Protein AF-A0A420EJT7-F1 (afdb_monomer_lite)

Structure (mmCIF, N/CA/C/O backbone):
data_AF-A0A420EJT7-F1
#
_entry.id   AF-A0A420EJT7-F1
#
loop_
_atom_site.group_PDB
_atom_site.id
_atom_site.type_symbol
_atom_site.label_atom_id
_atom_site.label_alt_id
_atom_site.label_comp_id
_atom_site.label_asym_id
_atom_site.label_entity_id
_atom_site.label_seq_id
_atom_site.pdbx_PDB_ins_code
_atom_site.Cartn_x
_atom_site.Cartn_y
_atom_site.Cartn_z
_atom_site.occupancy
_atom_site.B_iso_or_equiv
_atom_site.auth_seq_id
_atom_site.auth_comp_id
_atom_site.auth_asym_id
_atom_site.auth_atom_id
_atom_site.pdbx_PDB_model_num
ATOM 1 N N . MET A 1 1 ? 49.524 -24.089 -46.308 1.00 42.06 1 MET A N 1
ATOM 2 C CA . MET A 1 1 ? 48.932 -23.777 -44.990 1.00 42.06 1 MET A CA 1
ATOM 3 C C . MET A 1 1 ? 47.846 -22.736 -45.210 1.00 42.06 1 MET A C 1
ATOM 5 O O . MET A 1 1 ? 48.162 -21.645 -45.661 1.00 42.06 1 MET A O 1
ATOM 9 N N . LYS A 1 2 ? 46.571 -23.108 -45.050 1.00 47.28 2 LYS A N 1
ATOM 10 C CA . LYS A 1 2 ? 45.431 -22.194 -45.213 1.00 47.28 2 LYS A CA 1
ATOM 11 C C . LYS A 1 2 ? 45.195 -21.508 -43.870 1.00 47.28 2 LYS A C 1
ATOM 13 O O . LYS A 1 2 ? 44.836 -22.185 -42.913 1.00 47.28 2 LYS A O 1
ATOM 18 N N . TYR A 1 3 ? 45.423 -20.202 -43.793 1.00 58.72 3 TYR A N 1
ATOM 19 C CA . TYR A 1 3 ? 45.004 -19.418 -42.637 1.00 58.72 3 TYR A CA 1
ATOM 20 C C . TYR A 1 3 ? 43.483 -19.272 -42.713 1.00 58.72 3 TYR A C 1
ATOM 22 O O . TYR A 1 3 ? 42.963 -18.631 -43.625 1.00 58.72 3 TYR A O 1
ATOM 30 N N . ALA A 1 4 ? 42.768 -19.939 -41.807 1.00 59.72 4 ALA A N 1
ATOM 31 C CA . ALA A 1 4 ? 41.351 -19.687 -41.608 1.00 59.72 4 ALA A CA 1
ATOM 32 C C . ALA A 1 4 ? 41.216 -18.265 -41.052 1.00 59.72 4 ALA A C 1
ATOM 34 O O . ALA A 1 4 ? 41.732 -17.967 -39.975 1.00 59.72 4 ALA A O 1
ATOM 35 N N . ALA A 1 5 ? 40.583 -17.376 -41.816 1.00 58.38 5 ALA A N 1
ATOM 36 C CA . ALA A 1 5 ? 40.265 -16.041 -41.345 1.00 58.38 5 ALA A CA 1
ATOM 37 C C . ALA A 1 5 ? 39.261 -16.170 -40.194 1.00 58.38 5 ALA A C 1
ATOM 39 O O . ALA A 1 5 ? 38.128 -16.606 -40.396 1.00 58.38 5 ALA A O 1
ATOM 40 N N . CYS A 1 6 ? 39.681 -15.817 -38.981 1.00 61.06 6 CYS A N 1
ATOM 41 C CA . CYS A 1 6 ? 38.736 -15.501 -37.922 1.00 61.06 6 CYS A CA 1
ATOM 42 C C . CYS A 1 6 ? 37.988 -14.246 -38.388 1.00 61.06 6 CYS A C 1
ATOM 44 O O . CYS A 1 6 ? 38.594 -13.179 -38.495 1.00 61.06 6 CYS A O 1
ATOM 46 N N . SER A 1 7 ? 36.717 -14.392 -38.764 1.00 66.00 7 SER A N 1
ATOM 47 C CA . SER A 1 7 ? 35.862 -13.261 -39.130 1.00 66.00 7 SER A CA 1
ATOM 48 C C . SER A 1 7 ? 35.645 -12.423 -37.870 1.00 66.00 7 SER A C 1
ATOM 50 O O . SER A 1 7 ? 34.808 -12.747 -37.032 1.00 66.00 7 SER A O 1
ATOM 52 N N . GLY A 1 8 ? 36.487 -11.408 -37.681 1.00 68.31 8 GLY A N 1
ATOM 53 C CA . GLY A 1 8 ? 36.389 -10.469 -36.570 1.00 68.31 8 GLY A CA 1
ATOM 54 C C . GLY A 1 8 ? 35.262 -9.466 -36.805 1.00 68.31 8 GLY A C 1
ATOM 55 O O . GLY A 1 8 ? 35.082 -8.993 -37.925 1.00 68.31 8 GLY A O 1
ATOM 56 N N . LEU A 1 9 ? 34.524 -9.143 -35.740 1.00 73.75 9 LEU A N 1
ATOM 57 C CA . LEU A 1 9 ? 33.520 -8.075 -35.711 1.00 73.75 9 LEU A CA 1
ATOM 58 C C . LEU A 1 9 ? 34.118 -6.756 -36.211 1.00 73.75 9 LEU A C 1
ATOM 60 O O . LEU A 1 9 ? 35.172 -6.322 -35.737 1.00 73.75 9 LEU A O 1
ATOM 64 N N . HIS A 1 10 ? 33.437 -6.101 -37.149 1.00 85.19 10 HIS A N 1
ATOM 65 C CA . HIS A 1 10 ? 33.867 -4.799 -37.650 1.00 85.19 10 HIS A CA 1
ATOM 66 C C . HIS A 1 10 ? 33.458 -3.696 -36.659 1.00 85.19 10 HIS A C 1
ATOM 68 O O . HIS A 1 10 ? 32.372 -3.732 -36.084 1.00 85.19 10 HIS A O 1
ATOM 74 N N . LEU A 1 11 ? 34.294 -2.670 -36.467 1.00 85.12 11 LEU A N 1
ATOM 75 C CA . LEU A 1 11 ? 34.011 -1.595 -35.499 1.00 85.12 11 LEU A CA 1
ATOM 76 C C . LEU A 1 11 ? 32.686 -0.875 -35.814 1.00 85.12 11 LEU A C 1
ATOM 78 O O . LEU A 1 11 ? 31.899 -0.585 -34.918 1.00 85.12 11 LEU A O 1
ATOM 82 N N . ILE A 1 12 ? 32.402 -0.666 -37.102 1.00 89.94 12 ILE A N 1
ATOM 83 C CA . ILE A 1 12 ? 31.139 -0.073 -37.564 1.00 89.94 12 ILE A CA 1
ATOM 84 C C . ILE A 1 12 ? 29.919 -0.961 -37.279 1.00 89.94 12 ILE A C 1
ATOM 86 O O . ILE A 1 12 ? 28.839 -0.447 -37.008 1.00 89.94 12 ILE A O 1
ATOM 90 N N . GLU A 1 13 ? 30.088 -2.283 -37.290 1.00 89.56 13 GLU A N 1
ATOM 91 C CA . GLU A 1 13 ? 29.013 -3.236 -37.012 1.00 89.56 13 GLU A CA 1
ATOM 92 C C . GLU A 1 13 ? 28.576 -3.132 -35.548 1.00 89.56 13 GLU A C 1
ATOM 94 O O . GLU A 1 13 ? 27.387 -3.022 -35.259 1.00 89.56 13 GLU A O 1
ATOM 99 N N . MET A 1 14 ? 29.538 -3.016 -34.629 1.00 89.31 14 MET A N 1
ATOM 100 C CA . MET A 1 14 ? 29.247 -2.772 -33.215 1.00 89.31 14 MET A CA 1
ATOM 101 C C . MET A 1 14 ? 28.566 -1.420 -32.979 1.00 89.31 14 MET A C 1
ATOM 103 O O . MET A 1 14 ? 27.638 -1.345 -32.179 1.00 89.31 14 MET A O 1
ATOM 107 N N . VAL A 1 15 ? 28.967 -0.358 -33.686 1.00 94.00 15 VAL A N 1
ATOM 108 C CA . VAL A 1 15 ? 28.323 0.964 -33.553 1.00 94.00 15 VAL A CA 1
ATOM 109 C C . VAL A 1 15 ? 26.860 0.915 -33.999 1.00 94.00 15 VAL A C 1
ATOM 111 O O . VAL A 1 15 ? 25.993 1.457 -33.312 1.00 94.00 15 VAL A O 1
ATOM 114 N N . ILE A 1 16 ? 26.561 0.223 -35.102 1.00 93.19 16 ILE A N 1
ATOM 115 C CA . ILE A 1 16 ? 25.184 0.063 -35.584 1.00 93.19 16 ILE A CA 1
ATOM 116 C C . ILE A 1 16 ? 24.364 -0.768 -34.589 1.00 93.19 16 ILE A C 1
ATOM 118 O O . ILE A 1 16 ? 23.277 -0.344 -34.197 1.00 93.19 16 ILE A O 1
ATOM 122 N N . VAL A 1 17 ? 24.884 -1.900 -34.109 1.00 95.06 17 VAL A N 1
ATOM 123 C CA . VAL A 1 17 ? 24.183 -2.750 -33.131 1.00 95.06 17 VAL A CA 1
ATOM 124 C C . VAL A 1 17 ? 23.894 -1.990 -31.834 1.00 95.06 17 VAL A C 1
ATOM 126 O O . VAL A 1 17 ? 22.762 -2.008 -31.352 1.00 95.06 17 VAL A O 1
ATOM 129 N N . LEU A 1 18 ? 24.873 -1.259 -31.296 1.00 93.00 18 LEU A N 1
ATOM 130 C CA . LEU A 1 18 ? 24.683 -0.443 -30.095 1.00 93.00 18 LEU A CA 1
ATOM 131 C C . LEU A 1 18 ? 23.652 0.669 -30.310 1.00 93.00 18 LEU A C 1
ATOM 133 O O . LEU A 1 18 ? 22.846 0.924 -29.416 1.00 93.00 18 LEU A O 1
ATOM 137 N N . SER A 1 19 ? 23.630 1.294 -31.492 1.00 95.31 19 SER A N 1
ATOM 138 C CA . SER A 1 19 ? 22.629 2.319 -31.812 1.00 95.31 19 SER A CA 1
ATOM 139 C C . SER A 1 19 ? 21.203 1.756 -31.803 1.00 95.31 19 SER A C 1
ATOM 141 O O . SER A 1 19 ? 20.300 2.380 -31.247 1.00 95.31 19 SER A O 1
ATOM 143 N N . LEU A 1 20 ? 21.003 0.540 -32.321 1.00 95.75 20 LEU A N 1
ATOM 144 C CA . LEU A 1 20 ? 19.702 -0.131 -32.302 1.00 95.75 20 LEU A CA 1
ATOM 145 C C . LEU A 1 20 ? 19.290 -0.525 -30.879 1.00 95.75 20 LEU A C 1
ATOM 147 O O . LEU A 1 20 ? 18.145 -0.299 -30.488 1.00 95.75 20 LEU A O 1
ATOM 151 N N . ILE A 1 21 ? 20.219 -1.053 -30.077 1.00 95.56 21 ILE A N 1
ATOM 152 C CA . ILE A 1 21 ? 19.954 -1.406 -28.674 1.00 95.56 21 ILE A CA 1
ATOM 153 C C . ILE A 1 21 ? 19.576 -0.162 -27.863 1.00 95.56 21 ILE A C 1
ATOM 155 O O . ILE A 1 21 ? 18.653 -0.228 -27.056 1.00 95.56 21 ILE A O 1
ATOM 159 N N . ALA A 1 22 ? 20.235 0.978 -28.089 1.00 94.88 22 ALA A N 1
ATOM 160 C CA . ALA A 1 22 ? 19.910 2.227 -27.401 1.00 94.88 22 ALA A CA 1
ATOM 161 C C . ALA A 1 22 ? 18.474 2.694 -27.697 1.00 94.88 22 ALA A C 1
ATOM 163 O O . ALA A 1 22 ? 17.754 3.087 -26.779 1.00 94.88 22 ALA A O 1
ATOM 164 N N . ILE A 1 23 ? 18.039 2.595 -28.958 1.00 95.19 23 ILE A N 1
ATOM 165 C CA . ILE A 1 23 ? 16.672 2.943 -29.370 1.00 95.19 23 ILE A CA 1
ATOM 166 C C . ILE A 1 23 ? 15.650 1.985 -28.746 1.00 95.19 23 ILE A C 1
ATOM 168 O O . ILE A 1 23 ? 14.619 2.429 -28.255 1.00 95.19 23 ILE A O 1
ATOM 172 N N . LEU A 1 24 ? 15.924 0.678 -28.727 1.00 94.75 24 LEU A N 1
ATOM 173 C CA . LEU A 1 24 ? 15.006 -0.296 -28.127 1.00 94.75 24 LEU A CA 1
ATOM 174 C C . LEU A 1 24 ? 14.926 -0.148 -26.602 1.00 94.75 24 LEU A C 1
ATOM 176 O O . LEU A 1 24 ? 13.840 -0.213 -26.028 1.00 94.75 24 LEU A O 1
ATOM 180 N N . SER A 1 25 ? 16.063 0.082 -25.947 1.00 92.00 25 SER A N 1
ATOM 181 C CA . SER A 1 25 ? 16.152 0.213 -24.490 1.00 92.00 25 SER A CA 1
ATOM 182 C C . SER A 1 25 ? 15.384 1.430 -23.969 1.00 92.00 25 SER A C 1
ATOM 184 O O . SER A 1 25 ? 14.729 1.337 -22.931 1.00 92.00 25 SER A O 1
ATOM 186 N N . SER A 1 26 ? 15.384 2.546 -24.711 1.00 91.38 26 SER A N 1
ATOM 187 C CA . SER A 1 26 ? 14.669 3.765 -24.305 1.00 91.38 26 SER A CA 1
ATOM 188 C C . SER A 1 26 ? 13.151 3.577 -24.201 1.00 91.38 26 SER A C 1
ATOM 190 O O . SER A 1 26 ? 12.510 4.271 -23.418 1.00 91.38 26 SER A O 1
ATOM 192 N N . ILE A 1 27 ? 12.585 2.616 -24.938 1.00 90.06 27 ILE A N 1
ATOM 193 C CA . ILE A 1 27 ? 11.157 2.274 -24.902 1.00 90.06 27 ILE A CA 1
ATOM 194 C C . ILE A 1 27 ? 10.908 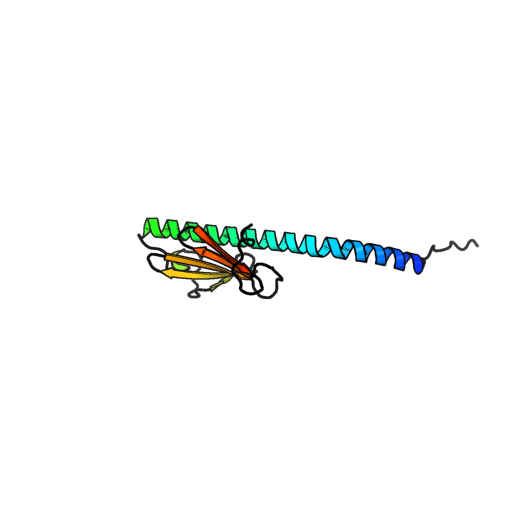1.120 -23.926 1.00 90.06 27 ILE A C 1
ATOM 196 O O . ILE A 1 27 ? 9.990 1.173 -23.109 1.00 90.06 27 ILE A O 1
ATOM 200 N N . ALA A 1 28 ? 11.733 0.073 -23.993 1.00 87.94 28 ALA A N 1
ATOM 201 C CA . ALA A 1 28 ? 11.532 -1.146 -23.218 1.00 87.94 28 ALA A CA 1
ATOM 202 C C . ALA A 1 28 ? 11.706 -0.924 -21.708 1.00 87.94 28 ALA A C 1
ATOM 204 O O . ALA A 1 28 ? 10.944 -1.473 -20.912 1.00 87.94 28 ALA A O 1
ATOM 205 N N . TYR A 1 29 ? 12.686 -0.111 -21.306 1.00 86.19 29 TYR A N 1
ATOM 206 C CA . TYR A 1 29 ? 12.996 0.109 -19.896 1.00 86.19 29 TYR A CA 1
ATOM 207 C C . TYR A 1 29 ? 11.866 0.801 -19.108 1.00 86.19 29 TYR A C 1
ATOM 209 O O . TYR A 1 29 ? 11.432 0.229 -18.104 1.00 86.19 29 TYR A O 1
ATOM 217 N N . PRO A 1 30 ? 11.339 1.975 -19.525 1.00 84.62 30 PRO A N 1
ATOM 218 C CA . PRO A 1 30 ? 10.239 2.619 -18.803 1.00 84.62 30 PRO A CA 1
ATOM 219 C C . PRO A 1 30 ? 8.945 1.795 -18.834 1.00 84.62 30 PRO A C 1
ATOM 221 O O . PRO A 1 30 ? 8.193 1.804 -17.863 1.00 84.62 30 PRO A O 1
ATOM 224 N N . ALA A 1 31 ? 8.691 1.047 -19.913 1.00 85.56 31 ALA A N 1
ATOM 225 C CA . ALA A 1 31 ? 7.519 0.179 -19.999 1.00 85.56 31 ALA A CA 1
ATOM 226 C C . ALA A 1 31 ? 7.567 -0.951 -18.955 1.00 85.56 31 ALA A C 1
ATOM 228 O O . ALA A 1 31 ? 6.587 -1.202 -18.256 1.00 85.56 31 ALA A O 1
ATOM 229 N N . TYR A 1 32 ? 8.724 -1.603 -18.803 1.00 86.88 32 TYR A N 1
ATOM 230 C CA . TYR A 1 32 ? 8.894 -2.670 -17.818 1.00 86.88 32 TYR A CA 1
ATOM 231 C C . TYR A 1 32 ? 8.829 -2.155 -16.374 1.00 86.88 32 TYR A C 1
ATOM 233 O O . TYR A 1 32 ? 8.190 -2.777 -15.524 1.00 86.88 32 TYR A O 1
ATOM 241 N N . SER A 1 33 ? 9.456 -1.010 -16.079 1.00 85.31 33 SER A N 1
ATOM 242 C CA . SER A 1 33 ? 9.409 -0.433 -14.729 1.00 85.31 33 SER A CA 1
ATOM 243 C C . SER A 1 33 ? 7.994 -0.006 -14.329 1.00 85.31 33 SER A C 1
ATOM 245 O O . SER A 1 33 ? 7.614 -0.199 -13.173 1.00 85.31 33 SER A O 1
ATOM 247 N N . GLY A 1 34 ? 7.196 0.496 -15.279 1.00 85.25 34 GLY A N 1
ATOM 248 C CA . GLY A 1 34 ? 5.774 0.783 -15.083 1.00 85.25 34 GLY A CA 1
ATOM 249 C C . GLY A 1 34 ? 4.992 -0.448 -14.624 1.00 85.25 34 GLY A C 1
ATOM 250 O O . GLY A 1 34 ? 4.370 -0.407 -13.564 1.00 85.25 34 GLY A O 1
ATOM 251 N N . PHE A 1 35 ? 5.121 -1.562 -15.351 1.00 87.31 35 PHE A N 1
ATOM 252 C CA . PHE A 1 35 ? 4.437 -2.820 -15.030 1.00 87.31 35 PHE A CA 1
ATOM 253 C C . PHE A 1 35 ? 4.812 -3.368 -13.644 1.00 87.31 35 PHE A C 1
ATOM 255 O O . PHE A 1 35 ? 3.952 -3.774 -12.867 1.00 87.31 35 PHE A O 1
ATOM 262 N N . VAL A 1 36 ? 6.101 -3.343 -13.291 1.00 88.06 36 VAL A N 1
ATOM 263 C CA . VAL A 1 36 ? 6.557 -3.802 -11.967 1.00 88.06 36 VAL A CA 1
ATOM 264 C C . VAL A 1 36 ? 6.002 -2.917 -10.849 1.00 88.06 36 VAL A C 1
ATOM 266 O O . VAL A 1 36 ? 5.649 -3.416 -9.782 1.00 88.06 36 VAL A O 1
ATOM 269 N N . ASN A 1 37 ? 5.928 -1.606 -11.066 1.00 87.62 37 ASN A N 1
ATOM 270 C CA . ASN A 1 37 ? 5.364 -0.690 -10.083 1.00 87.62 37 ASN A CA 1
ATOM 271 C C . ASN A 1 37 ? 3.852 -0.866 -9.926 1.00 87.62 37 ASN A C 1
ATOM 273 O O . ASN A 1 37 ? 3.361 -0.733 -8.813 1.00 87.62 37 ASN A O 1
ATOM 277 N N . GLU A 1 38 ? 3.123 -1.156 -11.002 1.00 89.25 38 GLU A N 1
ATOM 278 C CA . GLU A 1 38 ? 1.692 -1.483 -10.960 1.00 89.25 38 GLU A CA 1
ATOM 279 C C . GLU A 1 38 ? 1.441 -2.752 -10.147 1.00 89.25 38 GLU A C 1
ATOM 281 O O . GLU A 1 38 ? 0.748 -2.694 -9.137 1.00 89.25 38 GLU A O 1
ATOM 286 N N . ALA A 1 39 ? 2.159 -3.837 -10.448 1.00 89.31 39 ALA A N 1
ATOM 287 C CA . ALA A 1 39 ? 2.057 -5.083 -9.689 1.00 89.31 39 ALA A CA 1
ATOM 288 C C . ALA A 1 39 ? 2.341 -4.905 -8.182 1.00 89.31 39 ALA A C 1
ATOM 290 O O . ALA A 1 39 ? 1.689 -5.519 -7.340 1.00 89.31 39 ALA A O 1
ATOM 291 N N . ARG A 1 40 ? 3.299 -4.039 -7.818 1.00 89.44 40 ARG A N 1
ATOM 292 C CA . ARG A 1 40 ? 3.602 -3.707 -6.412 1.00 89.44 40 ARG A CA 1
ATOM 293 C C . ARG A 1 40 ? 2.483 -2.914 -5.732 1.00 89.44 40 ARG A C 1
ATOM 295 O O . ARG A 1 40 ? 2.245 -3.114 -4.542 1.00 89.44 40 ARG A O 1
ATOM 302 N N . ARG A 1 41 ? 1.824 -2.003 -6.459 1.00 90.31 41 ARG A N 1
ATOM 303 C CA . ARG A 1 41 ? 0.662 -1.257 -5.947 1.00 90.31 41 ARG A CA 1
ATOM 304 C C . ARG A 1 41 ? -0.533 -2.181 -5.753 1.00 90.31 41 ARG A C 1
ATOM 306 O O . ARG A 1 41 ? -1.201 -2.072 -4.731 1.00 90.31 41 ARG A O 1
ATOM 313 N N . ASP A 1 42 ? -0.749 -3.116 -6.670 1.00 91.38 42 ASP A N 1
ATOM 314 C CA . ASP A 1 42 ? -1.813 -4.114 -6.551 1.00 91.38 42 ASP A CA 1
ATOM 315 C C . ASP A 1 42 ? -1.602 -5.017 -5.338 1.00 91.38 42 ASP A C 1
ATOM 317 O O . ASP A 1 42 ? -2.531 -5.244 -4.563 1.00 91.38 42 ASP A O 1
ATOM 321 N N . GLU A 1 43 ? -0.370 -5.484 -5.123 1.00 91.88 43 GLU A N 1
ATOM 322 C CA . GLU A 1 43 ? -0.020 -6.304 -3.962 1.00 91.88 43 GLU A CA 1
ATOM 323 C C . GLU A 1 43 ? -0.349 -5.586 -2.647 1.00 91.88 43 GLU A C 1
ATOM 325 O O . GLU A 1 43 ? -1.061 -6.134 -1.801 1.00 91.88 43 GLU A O 1
ATOM 330 N N . VAL A 1 44 ? 0.118 -4.344 -2.479 1.00 93.00 44 VAL A N 1
ATOM 331 C CA . VAL A 1 44 ? -0.153 -3.599 -1.243 1.00 93.00 44 VAL A CA 1
ATOM 332 C C . VAL A 1 44 ? -1.619 -3.172 -1.146 1.00 93.00 44 VAL A C 1
ATOM 334 O O . VAL A 1 44 ? -2.178 -3.137 -0.054 1.00 93.00 44 VAL A O 1
ATOM 337 N N . GLY A 1 45 ? -2.287 -2.910 -2.272 1.00 93.19 45 GLY A N 1
ATOM 338 C CA . GLY A 1 45 ? -3.723 -2.648 -2.319 1.00 93.19 45 GLY A CA 1
ATOM 339 C C . GLY A 1 45 ? -4.532 -3.830 -1.784 1.00 93.19 45 GLY A C 1
ATOM 340 O O . GLY A 1 45 ? -5.439 -3.639 -0.972 1.00 93.19 45 GLY A O 1
ATOM 341 N N . LEU A 1 46 ? -4.170 -5.059 -2.162 1.00 93.81 46 LEU A N 1
ATOM 342 C CA . LEU A 1 46 ? -4.764 -6.280 -1.611 1.00 93.81 46 LEU A CA 1
ATOM 343 C C . LEU A 1 46 ? -4.520 -6.404 -0.104 1.00 93.81 46 LEU A C 1
ATOM 345 O O . LEU A 1 46 ? -5.440 -6.771 0.626 1.00 93.81 46 LEU A O 1
ATOM 349 N N . GLU A 1 47 ? -3.322 -6.072 0.375 1.00 94.62 47 GLU A N 1
ATOM 350 C CA . GLU A 1 47 ? -2.998 -6.074 1.806 1.00 94.62 47 GLU A CA 1
ATOM 351 C C . GLU A 1 47 ? -3.848 -5.052 2.584 1.00 94.62 47 GLU A C 1
ATOM 353 O O . GLU A 1 47 ? -4.441 -5.390 3.610 1.00 94.62 47 GLU A O 1
ATOM 358 N N . LEU A 1 48 ? -4.029 -3.841 2.046 1.00 95.06 48 LEU A N 1
ATOM 359 C CA . LEU A 1 48 ? -4.936 -2.834 2.611 1.00 95.06 48 LEU A CA 1
ATOM 360 C C . LEU A 1 48 ? -6.385 -3.342 2.691 1.00 95.06 48 LEU A C 1
ATOM 362 O O . LEU A 1 48 ? -7.057 -3.123 3.702 1.00 95.06 48 LEU A O 1
ATOM 366 N N . PHE A 1 49 ? -6.870 -4.063 1.674 1.00 95.19 49 PHE A N 1
ATOM 367 C CA . PHE A 1 49 ? -8.206 -4.670 1.714 1.00 95.19 49 PHE A CA 1
ATOM 368 C C . PHE A 1 49 ? -8.327 -5.797 2.738 1.00 95.19 49 PHE A C 1
ATOM 370 O O . PHE A 1 49 ? -9.372 -5.924 3.378 1.00 95.19 49 PHE A O 1
ATOM 377 N N . GLN A 1 50 ? -7.282 -6.601 2.931 1.00 94.62 50 GLN A N 1
ATOM 378 C CA . GLN A 1 50 ? -7.269 -7.629 3.975 1.00 94.62 50 GLN A CA 1
ATOM 379 C C . GLN A 1 50 ? -7.363 -6.999 5.368 1.00 94.62 50 GLN A C 1
ATOM 381 O O . GLN A 1 50 ? -8.126 -7.478 6.208 1.00 94.62 50 GLN A O 1
ATOM 386 N N . ILE A 1 51 ? -6.663 -5.885 5.594 1.00 94.88 51 ILE A N 1
ATOM 387 C CA . ILE A 1 51 ? -6.737 -5.135 6.854 1.00 94.88 51 ILE A CA 1
ATOM 388 C C . ILE A 1 51 ? -8.131 -4.530 7.044 1.00 94.88 51 ILE A C 1
ATOM 390 O O . ILE A 1 51 ? -8.691 -4.629 8.134 1.00 94.88 51 ILE A O 1
ATOM 394 N N . ALA A 1 52 ? -8.728 -3.957 5.995 1.00 95.88 52 ALA A N 1
ATOM 395 C CA . ALA A 1 52 ? -10.100 -3.452 6.051 1.00 95.88 52 ALA A CA 1
ATOM 396 C C . ALA A 1 52 ? -11.107 -4.558 6.405 1.00 95.88 52 ALA A C 1
ATOM 398 O O . ALA A 1 52 ? -11.977 -4.364 7.252 1.00 95.88 52 ALA A O 1
ATOM 399 N N . LEU A 1 53 ? -10.957 -5.751 5.825 1.00 95.44 53 LEU A N 1
ATOM 400 C CA . LEU A 1 53 ? -11.792 -6.897 6.174 1.00 95.44 53 LEU A CA 1
ATOM 401 C C . LEU A 1 53 ? -11.611 -7.307 7.643 1.00 95.44 53 LEU A C 1
ATOM 403 O O . LEU A 1 53 ? -12.599 -7.582 8.323 1.00 95.44 53 LEU A O 1
ATOM 407 N N . ALA A 1 54 ? -10.375 -7.331 8.146 1.00 95.38 54 ALA A N 1
ATOM 408 C CA . ALA A 1 54 ? -10.092 -7.637 9.547 1.00 95.38 54 ALA A CA 1
ATOM 409 C C . ALA A 1 54 ? -10.706 -6.593 10.498 1.00 95.38 54 ALA A C 1
ATOM 411 O O . ALA A 1 54 ? -11.284 -6.959 11.522 1.00 95.38 54 ALA A O 1
ATOM 412 N N . GLN A 1 55 ? -10.655 -5.309 10.131 1.00 96.19 55 GLN A N 1
ATOM 413 C CA . GLN A 1 55 ? -11.304 -4.219 10.863 1.00 96.19 55 GLN A CA 1
ATOM 414 C C . GLN A 1 55 ? -12.824 -4.406 10.942 1.00 96.19 55 GLN A C 1
ATOM 416 O O . GLN A 1 55 ? -13.405 -4.307 12.023 1.00 96.19 55 GLN A O 1
ATOM 421 N N . GLU A 1 56 ? -13.475 -4.755 9.831 1.00 95.50 56 GLU A N 1
ATOM 422 C CA . GLU A 1 56 ? -14.915 -5.031 9.829 1.00 95.50 56 GLU A CA 1
ATOM 423 C C . GLU A 1 56 ? -15.278 -6.265 10.660 1.00 95.50 56 GLU A C 1
ATOM 425 O O . GLU A 1 56 ? -16.251 -6.243 11.415 1.00 95.50 56 GLU A O 1
ATOM 430 N N . GLN A 1 57 ? -14.483 -7.335 10.589 1.00 95.12 57 GLN A N 1
ATOM 431 C CA . GLN A 1 57 ? -14.685 -8.517 11.431 1.00 95.12 57 GLN A CA 1
ATOM 432 C C . GLN A 1 57 ? -14.562 -8.183 12.922 1.00 95.12 57 GLN A C 1
ATOM 434 O O . GLN A 1 57 ? -15.373 -8.649 13.729 1.00 95.12 57 GLN A O 1
ATOM 439 N N . TYR A 1 58 ? -13.576 -7.363 13.290 1.00 96.19 58 TYR A N 1
ATOM 440 C CA . TYR A 1 58 ? -13.393 -6.895 14.659 1.00 96.19 58 TYR A CA 1
ATOM 441 C C . TYR A 1 58 ? -14.583 -6.042 15.115 1.00 96.19 58 TYR A C 1
ATOM 443 O O . TYR A 1 58 ? -15.149 -6.295 16.181 1.00 96.19 58 TYR A O 1
ATOM 451 N N . ARG A 1 59 ? -15.056 -5.124 14.263 1.00 96.12 59 ARG A N 1
ATOM 452 C CA . ARG A 1 59 ? -16.239 -4.297 14.530 1.00 96.12 59 ARG A CA 1
ATOM 453 C C . ARG A 1 59 ? -17.503 -5.118 14.729 1.00 96.12 59 ARG A C 1
ATOM 455 O O . ARG A 1 59 ? -18.267 -4.834 15.646 1.00 96.12 59 ARG A O 1
ATOM 462 N N . VAL A 1 60 ? -17.719 -6.159 13.928 1.00 96.12 60 VAL A N 1
ATOM 463 C CA . VAL A 1 60 ? -18.862 -7.070 14.108 1.00 96.12 60 VAL A CA 1
ATOM 464 C C . VAL A 1 60 ? -18.784 -7.808 15.449 1.00 96.12 60 VAL A C 1
ATOM 466 O O . VAL A 1 60 ? -19.818 -8.062 16.064 1.00 96.12 60 VAL A O 1
ATOM 469 N N . ARG A 1 61 ? -17.579 -8.144 15.926 1.00 95.88 61 ARG A N 1
ATOM 470 C CA . ARG A 1 61 ? -17.382 -8.892 17.175 1.00 95.88 61 ARG A CA 1
ATOM 471 C C . ARG A 1 61 ? -17.457 -8.023 18.433 1.00 95.88 61 ARG A C 1
ATOM 473 O O . ARG A 1 61 ? -18.002 -8.481 19.434 1.00 95.88 61 ARG A O 1
ATOM 480 N N . TYR A 1 62 ? -16.904 -6.813 18.396 1.00 95.50 62 TYR A N 1
ATOM 481 C CA . TYR A 1 62 ? -16.719 -5.963 19.581 1.00 95.50 62 TYR A CA 1
ATOM 482 C C . TYR A 1 62 ? -17.495 -4.641 19.532 1.00 95.50 62 TYR A C 1
ATOM 484 O O . TYR A 1 62 ? -17.515 -3.914 20.519 1.00 95.50 62 TYR A O 1
ATOM 492 N N . GLY A 1 63 ? -18.150 -4.322 18.414 1.00 95.62 63 GLY A N 1
ATOM 493 C CA . GLY A 1 63 ? -18.948 -3.104 18.239 1.00 95.62 63 GLY A CA 1
ATOM 494 C C . GLY A 1 63 ? -18.149 -1.841 17.896 1.00 95.62 63 GLY A C 1
ATOM 495 O O . GLY A 1 63 ? -18.756 -0.797 17.681 1.00 95.62 63 GLY A O 1
ATOM 496 N N . GLN A 1 64 ? -16.821 -1.931 17.805 1.00 95.56 64 GLN A N 1
ATOM 497 C CA . GLN A 1 64 ? -15.905 -0.819 17.522 1.00 95.56 64 GLN A CA 1
ATOM 498 C C . GLN A 1 64 ? -14.754 -1.279 16.624 1.00 95.56 64 GLN A C 1
ATOM 500 O O . GLN A 1 64 ? -14.494 -2.478 16.547 1.00 95.56 64 GLN A O 1
ATOM 505 N N . TYR A 1 65 ? -14.060 -0.355 15.961 1.00 96.44 65 TYR A N 1
ATOM 506 C CA . TYR A 1 65 ? -12.845 -0.691 15.209 1.00 96.44 65 TYR A CA 1
ATOM 507 C C . TYR A 1 65 ? -11.656 -0.977 16.129 1.00 96.44 65 TYR A C 1
ATOM 509 O O . TYR A 1 65 ? -11.602 -0.513 17.269 1.00 96.44 65 TYR A O 1
ATOM 517 N N . ALA A 1 66 ? -10.698 -1.745 15.613 1.00 95.06 66 ALA A N 1
ATOM 518 C CA . ALA A 1 66 ? -9.446 -2.018 16.295 1.00 95.06 66 ALA A CA 1
ATOM 519 C C . ALA A 1 66 ? -8.529 -0.793 16.223 1.00 95.06 66 ALA A C 1
ATOM 521 O O . ALA A 1 66 ? -8.276 -0.247 15.144 1.00 95.06 66 ALA A O 1
ATOM 522 N N . LEU A 1 67 ? -7.994 -0.402 17.373 1.00 93.81 67 LEU A N 1
ATOM 523 C CA . LEU A 1 67 ? -7.095 0.734 17.556 1.00 93.81 67 LEU A CA 1
ATOM 524 C C . LEU A 1 67 ? -5.634 0.367 17.280 1.00 93.81 67 LEU A C 1
ATOM 526 O O . LEU A 1 67 ? -4.791 1.247 17.121 1.00 93.81 67 LEU A O 1
ATOM 530 N N . SER A 1 68 ? -5.317 -0.928 17.246 1.00 92.81 68 SER A N 1
ATOM 531 C CA . SER A 1 68 ? -3.952 -1.418 17.072 1.00 92.81 68 SER A CA 1
ATOM 532 C C . SER A 1 68 ? -3.879 -2.686 16.227 1.00 92.81 68 SER A C 1
ATOM 534 O O . SER A 1 68 ? -4.836 -3.450 16.102 1.00 92.81 68 SER A O 1
ATOM 536 N N . TRP A 1 69 ? -2.689 -2.959 15.696 1.00 93.25 69 TRP A N 1
ATOM 537 C CA . TRP A 1 69 ? -2.412 -4.186 14.951 1.00 93.25 69 TRP A CA 1
ATOM 538 C C . TRP A 1 69 ? -2.516 -5.464 15.792 1.00 93.25 69 TRP A C 1
ATOM 540 O O . TRP A 1 69 ? -2.768 -6.539 15.244 1.00 93.25 69 TRP A O 1
ATOM 550 N N . TYR A 1 70 ? -2.334 -5.344 17.109 1.00 91.44 70 TYR A N 1
ATOM 551 C CA . TYR A 1 70 ? -2.474 -6.448 18.054 1.00 91.44 70 TYR A CA 1
ATOM 552 C C . TYR A 1 70 ? -3.920 -6.928 18.155 1.00 91.44 70 TYR A C 1
ATOM 554 O O . TYR A 1 70 ? -4.183 -8.126 18.094 1.00 91.44 70 TYR A O 1
ATOM 562 N N . GLU A 1 71 ? -4.868 -5.995 18.230 1.00 91.50 71 GLU A N 1
ATOM 563 C CA . GLU A 1 71 ? -6.302 -6.305 18.273 1.00 91.50 71 GLU A CA 1
ATOM 564 C C . GLU A 1 71 ? -6.791 -6.975 16.982 1.00 91.50 71 GLU A C 1
ATOM 566 O O . GLU A 1 71 ? -7.656 -7.849 17.022 1.00 91.50 71 GLU A O 1
ATOM 571 N N . LEU A 1 72 ? -6.181 -6.623 15.846 1.00 91.25 72 LEU A N 1
ATOM 572 C CA . LEU A 1 72 ? -6.410 -7.285 14.560 1.00 91.25 72 LEU A CA 1
ATOM 573 C C . LEU A 1 72 ? -5.723 -8.655 14.440 1.00 91.25 72 LEU A C 1
ATOM 575 O O . LEU A 1 72 ? -5.955 -9.365 13.464 1.00 91.25 72 LEU A O 1
ATOM 579 N N . GLY A 1 73 ? -4.866 -9.035 15.392 1.00 90.25 73 GLY A N 1
ATOM 580 C CA . GLY A 1 73 ? -4.102 -10.283 15.348 1.00 90.25 73 GLY A CA 1
ATOM 581 C C . GLY A 1 73 ? -3.030 -10.327 14.253 1.00 90.25 73 GLY A C 1
ATOM 582 O O . GLY A 1 73 ? -2.581 -11.413 13.893 1.00 90.25 73 GLY A O 1
ATOM 583 N N . ILE A 1 74 ? -2.621 -9.172 13.718 1.00 88.62 74 ILE A N 1
ATOM 584 C CA . ILE A 1 74 ? -1.628 -9.073 12.635 1.00 88.62 74 ILE A CA 1
ATOM 585 C C . ILE A 1 74 ? -0.205 -9.171 13.195 1.00 88.62 74 ILE A C 1
ATOM 587 O O . ILE A 1 74 ? 0.657 -9.837 12.625 1.00 88.62 74 ILE A O 1
ATOM 591 N N . THR A 1 75 ? 0.062 -8.516 14.326 1.00 88.75 75 THR A N 1
ATOM 592 C CA . THR A 1 75 ? 1.370 -8.557 14.990 1.00 88.75 75 THR A CA 1
ATOM 593 C C . THR A 1 75 ? 1.244 -8.269 16.479 1.00 88.75 75 THR A C 1
ATOM 595 O O . THR A 1 75 ? 0.306 -7.615 16.920 1.00 88.75 75 THR A O 1
ATOM 598 N N . ASN A 1 76 ? 2.242 -8.696 17.249 1.00 83.75 76 ASN A N 1
ATOM 599 C CA . ASN A 1 76 ? 2.378 -8.352 18.666 1.00 83.75 76 ASN A CA 1
ATOM 600 C C . ASN A 1 76 ? 3.214 -7.080 18.894 1.00 83.75 76 ASN A C 1
ATOM 602 O O . ASN A 1 76 ? 3.544 -6.751 20.032 1.00 83.75 76 ASN A O 1
ATOM 606 N N . SER A 1 77 ? 3.613 -6.389 17.823 1.00 77.56 77 SER A N 1
ATOM 607 C CA . SER A 1 77 ? 4.366 -5.140 17.918 1.00 77.56 77 SER A CA 1
ATOM 608 C C . SER A 1 77 ? 3.483 -3.995 18.418 1.00 77.56 77 SER A C 1
ATOM 610 O O . SER A 1 77 ? 2.360 -3.823 17.953 1.00 77.56 77 SER A O 1
ATOM 612 N N . ALA A 1 78 ? 4.025 -3.169 19.316 1.00 77.38 78 ALA A N 1
ATOM 613 C CA . ALA A 1 78 ? 3.390 -1.925 19.760 1.00 77.38 78 ALA A CA 1
ATOM 614 C C . ALA A 1 78 ? 3.521 -0.778 18.734 1.00 77.38 78 ALA A C 1
ATOM 616 O O . ALA A 1 78 ? 3.004 0.313 18.959 1.00 77.38 78 ALA A O 1
ATOM 617 N N . SER A 1 79 ? 4.246 -0.996 17.632 1.00 84.56 79 SER A N 1
ATOM 618 C CA . SER A 1 79 ? 4.422 0.001 16.575 1.00 84.56 79 SER A CA 1
ATOM 619 C C . SER A 1 79 ? 3.127 0.205 15.793 1.00 84.56 79 SER A C 1
ATOM 621 O O . SER A 1 79 ? 2.548 -0.769 15.322 1.00 84.56 79 SER A O 1
ATOM 623 N N . SER A 1 80 ? 2.714 1.458 15.581 1.00 82.06 80 SER A N 1
ATOM 624 C CA . SER A 1 80 ? 1.636 1.811 14.642 1.00 82.06 80 SER A CA 1
ATOM 625 C C . SER A 1 80 ? 2.044 1.627 13.178 1.00 82.06 80 SER A C 1
ATOM 627 O O . SER A 1 80 ? 1.172 1.588 12.313 1.00 82.06 80 SER A O 1
ATOM 629 N N . VAL A 1 8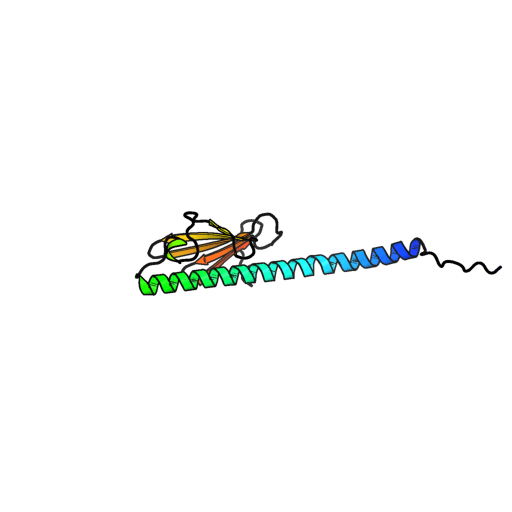1 ? 3.345 1.467 12.914 1.00 90.00 81 VAL A N 1
ATOM 630 C CA . VAL A 1 81 ? 3.922 1.271 11.582 1.00 90.00 81 VAL A CA 1
ATOM 631 C C . VAL A 1 81 ? 4.485 -0.141 11.442 1.00 90.00 81 VAL A C 1
ATOM 633 O O . VAL A 1 81 ? 5.265 -0.588 12.289 1.00 90.00 81 VAL A O 1
ATOM 636 N N . LEU A 1 82 ? 4.131 -0.822 10.357 1.00 92.31 82 LEU A N 1
ATOM 637 C CA . LEU A 1 82 ? 4.630 -2.138 9.960 1.00 92.31 82 LEU A CA 1
ATOM 638 C C . LEU A 1 82 ? 5.159 -2.090 8.532 1.00 92.31 82 LEU A C 1
ATOM 640 O O . LEU A 1 82 ? 4.881 -1.155 7.794 1.00 92.31 82 LEU A O 1
ATOM 644 N N . ASN A 1 83 ? 5.913 -3.105 8.128 1.00 92.00 83 ASN A N 1
ATOM 645 C CA . ASN A 1 83 ? 6.234 -3.285 6.718 1.00 92.00 83 ASN A CA 1
ATOM 646 C C . ASN A 1 83 ? 5.167 -4.170 6.068 1.00 92.00 83 ASN A C 1
ATOM 648 O O . ASN A 1 83 ? 4.649 -5.076 6.722 1.00 92.00 83 ASN A O 1
ATOM 652 N N . SER A 1 84 ? 4.888 -3.920 4.791 1.00 91.19 84 SER A N 1
ATOM 653 C CA . SER A 1 84 ? 4.115 -4.821 3.939 1.00 91.19 84 SER A CA 1
ATOM 654 C C . SER A 1 84 ? 4.785 -6.188 3.852 1.00 91.19 84 SER A C 1
ATOM 656 O O . SER A 1 84 ? 5.989 -6.318 4.103 1.00 91.19 84 SER A O 1
ATOM 658 N N . ASN A 1 85 ? 4.044 -7.200 3.411 1.00 88.19 85 ASN A N 1
ATOM 659 C CA . ASN A 1 85 ? 4.591 -8.550 3.241 1.00 88.19 85 ASN A CA 1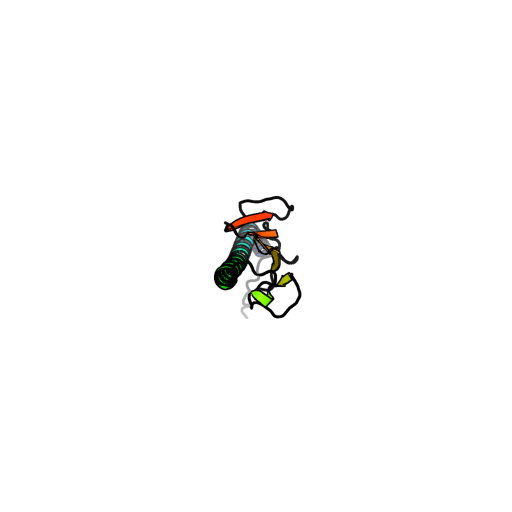
ATOM 660 C C . ASN A 1 85 ? 5.823 -8.582 2.307 1.00 88.19 85 ASN A C 1
ATOM 662 O O . ASN A 1 85 ? 6.823 -9.237 2.595 1.00 88.19 85 ASN A O 1
ATOM 666 N N . SER A 1 86 ? 5.802 -7.794 1.227 1.00 86.38 86 SER A N 1
ATOM 667 C CA . SER A 1 86 ? 6.946 -7.622 0.319 1.00 86.38 86 SER A CA 1
ATOM 668 C C . SER A 1 86 ? 8.106 -6.793 0.883 1.00 86.38 86 SER A C 1
ATOM 670 O O . SER A 1 86 ? 9.179 -6.755 0.280 1.00 86.38 86 SER A O 1
ATOM 672 N N . GLY A 1 87 ? 7.914 -6.088 2.002 1.00 89.19 87 GLY A N 1
ATOM 673 C CA . GLY A 1 87 ? 8.902 -5.168 2.567 1.00 89.19 87 GLY A CA 1
ATOM 674 C C . GLY A 1 87 ? 9.167 -3.922 1.715 1.00 89.19 87 GLY A C 1
ATOM 675 O O . GLY A 1 87 ? 10.178 -3.256 1.916 1.00 89.19 87 GLY A O 1
ATOM 676 N N . LEU A 1 88 ? 8.299 -3.620 0.743 1.00 88.88 88 LEU A N 1
ATOM 677 C CA . LEU A 1 88 ? 8.431 -2.473 -0.165 1.00 88.88 88 LEU A CA 1
ATOM 678 C C . LEU A 1 88 ? 7.633 -1.248 0.298 1.00 88.88 88 LEU A C 1
ATOM 680 O O . LEU A 1 88 ? 7.949 -0.123 -0.101 1.00 88.88 88 LEU A O 1
ATOM 684 N N . TYR A 1 89 ? 6.622 -1.463 1.138 1.00 92.50 89 TYR A N 1
ATOM 685 C CA . TYR A 1 89 ? 5.775 -0.422 1.704 1.00 92.50 89 TYR A CA 1
ATOM 686 C C . TYR A 1 89 ? 5.800 -0.470 3.230 1.00 92.50 89 TYR A C 1
ATOM 688 O O . TYR A 1 89 ? 5.980 -1.524 3.835 1.00 92.50 89 TYR A O 1
ATOM 696 N N . GLN A 1 90 ? 5.590 0.686 3.846 1.00 93.75 90 GLN A N 1
ATOM 697 C CA . GLN A 1 90 ? 5.293 0.844 5.260 1.00 93.75 90 GLN A CA 1
ATOM 698 C C . GLN A 1 90 ? 3.803 1.109 5.435 1.00 93.75 90 GLN A C 1
ATOM 700 O O . GLN A 1 90 ? 3.268 2.068 4.878 1.00 93.75 90 GLN A O 1
ATOM 705 N N . LEU A 1 91 ? 3.158 0.240 6.200 1.00 94.56 91 LEU A N 1
ATOM 706 C CA . LEU A 1 91 ? 1.754 0.287 6.558 1.00 94.56 91 LEU A CA 1
ATOM 707 C C . LEU A 1 91 ? 1.594 1.006 7.889 1.00 94.56 91 LEU A C 1
ATOM 709 O O . LEU A 1 91 ? 2.237 0.634 8.867 1.00 94.56 91 LEU A O 1
ATOM 713 N N . GLU A 1 92 ? 0.712 1.988 7.955 1.00 95.06 92 GLU A N 1
ATOM 714 C CA . GLU A 1 92 ? 0.381 2.696 9.184 1.00 95.06 92 GLU A CA 1
ATOM 715 C C . GLU A 1 92 ? -1.132 2.663 9.410 1.00 95.06 92 GLU A C 1
ATOM 717 O O . GLU A 1 92 ? -1.926 2.882 8.495 1.00 95.06 92 GLU A O 1
ATOM 722 N N . LEU A 1 93 ? -1.530 2.348 10.643 1.00 94.31 93 LEU A N 1
ATOM 723 C CA . LEU A 1 93 ? -2.924 2.332 11.073 1.00 94.31 93 LEU A CA 1
ATOM 724 C C . LEU A 1 93 ? -3.181 3.543 11.963 1.00 94.31 93 LEU A C 1
ATOM 726 O O . LEU A 1 93 ? -2.604 3.662 13.043 1.00 94.31 93 LEU A O 1
ATOM 730 N N . ASN A 1 94 ? -4.097 4.402 11.531 1.00 94.56 94 ASN A N 1
ATOM 731 C CA . ASN A 1 94 ? -4.650 5.474 12.343 1.00 94.56 94 ASN A CA 1
ATOM 732 C C . ASN A 1 94 ? -6.137 5.193 12.573 1.00 94.56 94 ASN A C 1
ATOM 734 O O . ASN A 1 94 ? -6.940 5.291 11.643 1.00 94.56 94 ASN A O 1
ATOM 738 N N . ALA A 1 95 ? -6.493 4.791 13.791 1.00 93.81 95 ALA A N 1
ATOM 739 C CA . ALA A 1 95 ? -7.831 4.325 14.127 1.00 93.81 95 ALA A CA 1
ATOM 740 C C . ALA A 1 95 ? -8.374 4.962 15.411 1.00 93.81 95 ALA A C 1
ATOM 742 O O . ALA A 1 95 ? -7.638 5.296 16.337 1.00 93.81 95 ALA A O 1
ATOM 743 N N . SER A 1 96 ? -9.697 5.086 15.452 1.00 93.69 96 SER A N 1
ATOM 744 C CA . SER A 1 96 ? -10.517 5.360 16.628 1.00 93.69 96 SER A CA 1
ATOM 745 C C . SER A 1 96 ? -11.638 4.321 16.707 1.00 93.69 96 SER A C 1
ATOM 747 O O . SER A 1 96 ? -11.830 3.528 15.789 1.00 93.69 96 SER A O 1
ATOM 749 N N . GLU A 1 97 ? -12.445 4.352 17.765 1.00 93.19 97 GLU A N 1
ATOM 750 C CA . GLU A 1 97 ? -13.550 3.399 17.947 1.00 93.19 97 GLU A CA 1
ATOM 751 C C . GLU A 1 97 ? -14.567 3.416 16.786 1.00 93.19 97 GLU A C 1
ATOM 753 O O . GLU A 1 97 ? -15.218 2.408 16.510 1.00 93.19 97 GLU A O 1
ATOM 758 N N . SER A 1 98 ? -14.687 4.548 16.078 1.00 93.75 98 SER A N 1
ATOM 759 C CA . SER A 1 98 ? -15.711 4.784 15.047 1.00 93.75 98 SER A CA 1
ATOM 760 C C . SER A 1 98 ? -15.172 5.004 13.633 1.00 93.75 98 SER A C 1
ATOM 762 O O . SER A 1 98 ? -15.953 5.027 12.682 1.00 93.75 98 SER A O 1
ATOM 764 N N . ASN A 1 99 ? -13.860 5.165 13.464 1.00 95.31 99 ASN A N 1
ATOM 765 C CA . ASN A 1 99 ? -13.244 5.367 12.158 1.00 95.31 99 ASN A CA 1
ATOM 766 C C . ASN A 1 99 ? -11.834 4.780 12.118 1.00 95.31 99 ASN A C 1
ATOM 768 O O . ASN A 1 99 ? -11.174 4.635 13.139 1.00 95.31 99 ASN A O 1
ATOM 772 N N . TYR A 1 100 ? -11.354 4.480 10.919 1.00 95.25 100 TYR A N 1
ATOM 773 C CA . TYR A 1 100 ? -9.949 4.176 10.701 1.00 95.25 100 TYR A CA 1
ATOM 774 C C . TYR A 1 100 ? -9.507 4.651 9.321 1.00 95.25 100 TYR A C 1
ATOM 776 O O . TYR A 1 100 ? -10.324 4.821 8.405 1.00 95.25 100 TYR A O 1
ATOM 784 N N . THR A 1 101 ? -8.202 4.850 9.194 1.00 96.00 101 THR A N 1
ATOM 785 C CA . THR A 1 101 ? -7.476 5.003 7.938 1.00 96.00 101 THR A CA 1
ATOM 786 C C . THR A 1 101 ? -6.228 4.138 8.012 1.00 96.00 101 THR A C 1
ATOM 788 O O . THR A 1 101 ? -5.450 4.249 8.958 1.00 96.00 101 THR A O 1
ATOM 791 N N . VAL A 1 102 ? -6.046 3.280 7.015 1.00 96.00 102 VAL A N 1
ATOM 792 C CA . VAL A 1 102 ? -4.794 2.553 6.805 1.00 96.00 102 VAL A CA 1
ATOM 793 C C . VAL A 1 102 ? -4.079 3.197 5.630 1.00 96.00 102 VAL A C 1
ATOM 795 O O . VAL A 1 102 ? -4.676 3.394 4.569 1.00 96.00 102 VAL A O 1
ATOM 798 N N . SER A 1 103 ? -2.814 3.541 5.824 1.00 94.81 103 SER A N 1
ATOM 799 C CA . SER A 1 103 ? -1.940 4.102 4.801 1.00 94.81 103 SER A CA 1
ATOM 800 C C . SER A 1 103 ? -0.830 3.119 4.454 1.00 94.81 103 SER A C 1
ATOM 802 O O . SER A 1 103 ? -0.258 2.486 5.331 1.00 94.81 103 SER A O 1
ATOM 804 N N . ALA A 1 104 ? -0.506 3.008 3.172 1.00 95.12 104 ALA A N 1
ATOM 805 C CA . ALA A 1 104 ? 0.677 2.334 2.667 1.00 95.12 104 ALA A CA 1
ATOM 806 C C . ALA A 1 104 ? 1.589 3.372 2.019 1.00 95.12 104 ALA A C 1
ATOM 808 O O . ALA A 1 104 ? 1.206 4.029 1.053 1.00 95.12 104 ALA A O 1
ATOM 809 N N . THR A 1 105 ? 2.799 3.520 2.541 1.00 92.56 105 THR A N 1
ATOM 810 C CA . THR A 1 105 ? 3.798 4.482 2.070 1.00 92.56 105 THR A CA 1
ATOM 811 C 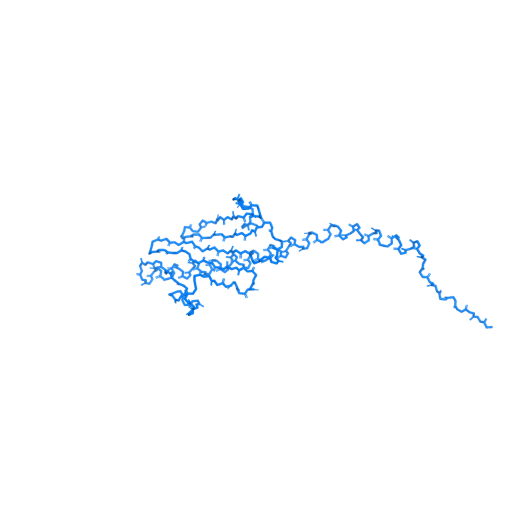C . THR A 1 105 ? 4.990 3.740 1.486 1.00 92.56 105 THR A C 1
ATOM 813 O O . THR A 1 105 ? 5.494 2.795 2.082 1.00 92.56 105 THR A O 1
ATOM 816 N N . GLN A 1 106 ? 5.427 4.103 0.285 1.00 91.00 106 GLN A N 1
ATOM 817 C CA . GLN A 1 106 ? 6.538 3.404 -0.354 1.00 91.00 106 GLN A CA 1
ATOM 818 C C . GLN A 1 106 ? 7.867 3.710 0.353 1.00 91.00 106 GLN A C 1
ATOM 820 O O . GLN A 1 106 ? 8.185 4.869 0.630 1.00 91.00 106 GLN A O 1
ATOM 825 N N . ILE A 1 107 ? 8.682 2.681 0.587 1.00 88.75 107 ILE A N 1
ATOM 826 C CA . ILE A 1 107 ? 10.037 2.840 1.125 1.00 88.75 107 ILE A CA 1
ATOM 827 C C . ILE A 1 107 ? 10.954 3.377 0.011 1.00 88.75 107 ILE A C 1
ATOM 829 O O . ILE A 1 107 ? 10.878 2.931 -1.132 1.00 88.75 107 ILE A O 1
ATOM 833 N N . ALA A 1 108 ? 11.830 4.332 0.347 1.00 68.12 108 ALA A N 1
ATOM 834 C CA . ALA A 1 108 ? 12.544 5.261 -0.551 1.00 68.12 108 ALA A CA 1
ATOM 835 C C . ALA A 1 108 ? 13.330 4.681 -1.756 1.00 68.12 108 ALA A C 1
ATOM 837 O O . ALA A 1 108 ? 13.826 5.446 -2.579 1.00 68.12 108 ALA A O 1
ATOM 838 N N . ASN A 1 109 ? 13.448 3.361 -1.894 1.00 64.50 109 ASN A N 1
ATOM 839 C CA . ASN A 1 109 ? 14.254 2.709 -2.928 1.00 64.50 109 ASN A CA 1
ATOM 840 C C . ASN A 1 109 ? 13.504 2.457 -4.251 1.00 64.50 109 ASN A C 1
ATOM 842 O O . ASN A 1 109 ? 14.106 1.962 -5.204 1.00 64.50 109 ASN A O 1
ATOM 846 N N . GLY A 1 110 ? 12.207 2.764 -4.333 1.00 63.25 110 GLY A N 1
ATOM 847 C CA . GLY A 1 110 ? 11.418 2.624 -5.557 1.00 63.25 110 GLY A CA 1
ATOM 848 C C . GLY A 1 110 ? 11.023 3.976 -6.139 1.00 63.25 110 GLY A C 1
ATOM 849 O O . GLY A 1 110 ? 10.408 4.786 -5.457 1.00 63.25 110 GLY A O 1
ATOM 850 N N . PHE A 1 111 ? 11.328 4.216 -7.416 1.00 67.94 111 PHE A N 1
ATOM 851 C CA . PHE A 1 111 ? 10.666 5.285 -8.163 1.00 67.94 111 PHE A CA 1
ATOM 852 C C . PHE A 1 111 ? 9.274 4.785 -8.554 1.00 67.94 111 PHE A C 1
ATOM 854 O O . PHE A 1 111 ? 9.145 4.003 -9.496 1.00 67.94 111 PHE A O 1
ATOM 861 N N . SER A 1 112 ? 8.249 5.181 -7.803 1.00 79.12 112 SER A N 1
ATOM 862 C CA . SER A 1 112 ? 6.844 5.038 -8.189 1.00 79.12 112 SER A CA 1
ATOM 863 C C . SER A 1 112 ? 6.238 6.433 -8.327 1.00 79.12 112 SER A C 1
ATOM 865 O O . SER A 1 112 ? 6.460 7.265 -7.443 1.00 79.12 112 SER A O 1
ATOM 867 N N . PRO A 1 113 ? 5.435 6.700 -9.373 1.00 81.81 113 PRO A N 1
ATOM 868 C CA . PRO A 1 113 ? 4.643 7.928 -9.438 1.00 81.81 113 PRO A CA 1
ATOM 869 C C . PRO A 1 113 ? 3.633 8.015 -8.284 1.00 81.81 113 PRO A C 1
ATOM 871 O O . PRO A 1 113 ? 3.166 9.097 -7.965 1.00 81.81 113 PRO A O 1
ATOM 874 N N . CYS A 1 114 ? 3.330 6.889 -7.635 1.00 88.00 114 CYS A N 1
ATOM 875 C CA . CYS A 1 114 ? 2.393 6.767 -6.527 1.00 88.00 114 CYS A CA 1
ATOM 876 C C . CYS A 1 114 ? 3.143 6.437 -5.247 1.00 88.00 114 CYS A C 1
ATOM 878 O O . CYS A 1 114 ? 3.667 5.326 -5.099 1.00 88.00 114 CYS A O 1
ATOM 880 N N . LYS A 1 115 ? 3.196 7.405 -4.337 1.00 88.88 115 LYS A N 1
ATOM 881 C CA . LYS A 1 115 ? 4.022 7.343 -3.134 1.00 88.88 115 LYS A CA 1
ATOM 882 C C . LYS A 1 115 ? 3.255 6.825 -1.931 1.00 88.88 115 LYS A C 1
ATOM 884 O O . LYS A 1 115 ? 3.833 6.114 -1.108 1.00 88.88 115 LYS A O 1
ATOM 889 N N . GLN A 1 116 ? 1.976 7.184 -1.824 1.00 91.88 116 GLN A N 1
ATOM 890 C CA . GLN A 1 116 ? 1.121 6.754 -0.722 1.00 91.88 116 GLN A CA 1
ATOM 891 C C . GLN A 1 116 ? -0.263 6.340 -1.219 1.00 91.88 116 GLN A C 1
ATOM 893 O O . GLN A 1 116 ? -0.847 6.982 -2.093 1.00 91.88 116 GLN A O 1
ATOM 898 N N . LEU A 1 117 ? -0.780 5.263 -0.642 1.00 94.12 117 LEU A N 1
ATOM 899 C CA . LEU A 1 117 ? -2.119 4.733 -0.868 1.00 94.12 117 LEU A CA 1
ATOM 900 C C . LEU A 1 117 ? -2.845 4.727 0.477 1.00 94.12 117 LEU A C 1
ATOM 902 O O . LEU A 1 117 ? -2.286 4.277 1.472 1.00 94.12 117 LEU A O 1
ATOM 906 N N . HIS A 1 118 ? -4.077 5.217 0.522 1.00 94.75 118 HIS A N 1
ATOM 907 C CA . HIS A 1 118 ? -4.882 5.277 1.737 1.00 94.75 118 HIS A CA 1
ATOM 908 C C . HIS A 1 118 ? -6.240 4.626 1.514 1.00 94.75 118 HIS A C 1
ATOM 910 O O . HIS A 1 118 ? -6.899 4.862 0.497 1.00 94.75 118 HIS A O 1
ATOM 916 N N . LEU A 1 119 ? -6.676 3.852 2.501 1.00 96.19 119 LEU A N 1
ATOM 917 C CA . LEU A 1 119 ? -8.000 3.255 2.551 1.00 96.19 119 LEU A CA 1
ATOM 918 C C . LEU A 1 119 ? -8.636 3.575 3.903 1.00 96.19 119 LEU A C 1
ATOM 920 O O . LEU A 1 119 ? -8.046 3.308 4.952 1.00 96.19 119 LEU A O 1
ATOM 924 N N . ASN A 1 120 ? -9.836 4.149 3.887 1.00 95.44 120 ASN A N 1
ATOM 925 C CA . ASN A 1 120 ? -10.579 4.445 5.110 1.00 95.44 120 ASN A CA 1
ATOM 926 C C . ASN A 1 120 ? -11.720 3.442 5.364 1.00 95.44 120 ASN A C 1
ATOM 928 O O . ASN A 1 120 ? -12.049 2.612 4.517 1.00 95.44 120 ASN A O 1
ATOM 932 N N . HIS A 1 121 ? -12.362 3.568 6.526 1.00 94.06 121 HIS A N 1
ATOM 933 C CA . HIS A 1 121 ? -13.520 2.759 6.939 1.00 94.06 121 HIS A CA 1
ATOM 934 C C . HIS A 1 121 ? -14.743 2.804 6.003 1.00 94.06 121 HIS A C 1
ATOM 936 O O . HIS A 1 121 ? -15.620 1.954 6.091 1.00 94.06 121 HIS A O 1
ATOM 942 N N . GLN A 1 122 ? -14.835 3.786 5.104 1.00 95.38 122 GLN A N 1
ATOM 943 C CA . GLN A 1 122 ? -15.911 3.885 4.108 1.00 95.38 122 GLN A CA 1
ATOM 944 C C . GLN A 1 122 ? -15.517 3.251 2.771 1.00 95.38 122 GLN A C 1
ATOM 946 O O . GLN A 1 122 ? -16.228 3.416 1.782 1.00 95.38 122 GLN A O 1
ATOM 951 N N . MET A 1 123 ? -14.372 2.561 2.721 1.00 93.06 123 MET A N 1
ATOM 952 C CA . MET A 1 123 ? -13.753 2.049 1.498 1.00 93.06 123 MET A CA 1
ATOM 953 C C . MET A 1 123 ? -13.387 3.155 0.498 1.00 93.06 123 MET A C 1
ATOM 955 O O . MET A 1 123 ? -13.185 2.878 -0.688 1.00 93.06 123 MET A O 1
ATOM 959 N N . LEU A 1 124 ? -13.270 4.407 0.961 1.00 93.81 124 LEU A N 1
ATOM 960 C CA . LEU A 1 124 ? -12.767 5.499 0.141 1.00 93.81 124 LEU A CA 1
ATOM 961 C C . LEU A 1 124 ? -11.264 5.309 -0.046 1.00 93.81 124 LEU A C 1
ATOM 963 O O . LEU A 1 124 ? -10.504 5.213 0.921 1.00 93.81 124 LEU A O 1
ATOM 967 N N . ARG A 1 125 ? -10.870 5.266 -1.315 1.00 94.19 125 ARG A N 1
ATOM 968 C CA . ARG A 1 125 ? -9.490 5.143 -1.766 1.00 94.19 125 ARG A CA 1
ATOM 969 C C . ARG A 1 125 ? -8.975 6.530 -2.090 1.00 94.19 125 ARG A C 1
ATOM 971 O O . ARG A 1 125 ? -9.554 7.220 -2.928 1.00 94.19 125 ARG A O 1
ATOM 978 N N . THR A 1 126 ? -7.901 6.941 -1.439 1.00 93.50 126 THR A N 1
ATOM 979 C CA . THR A 1 126 ? -7.181 8.158 -1.811 1.00 93.50 126 THR A CA 1
ATOM 980 C C . THR A 1 126 ? -5.713 7.834 -1.977 1.00 93.50 126 THR A C 1
ATOM 982 O O . THR A 1 126 ? -5.204 6.843 -1.453 1.00 93.50 126 THR A O 1
ATOM 985 N N . SER A 1 127 ? -5.024 8.630 -2.772 1.00 93.12 127 SER A N 1
ATOM 986 C CA . SER A 1 127 ? -3.624 8.391 -3.070 1.00 93.12 127 SER A CA 1
ATOM 987 C C . SER A 1 127 ? -2.893 9.688 -3.274 1.00 93.12 127 SER A C 1
ATOM 989 O O . SER A 1 127 ? -3.485 10.707 -3.633 1.00 93.12 127 SER A O 1
ATOM 991 N N . VAL A 1 128 ? -1.596 9.614 -3.032 1.00 91.69 128 VAL A N 1
ATOM 992 C CA . VAL A 1 128 ? -0.685 10.734 -3.135 1.00 91.69 128 VAL A CA 1
ATOM 993 C C . VAL A 1 128 ? 0.450 10.352 -4.074 1.00 91.69 128 VAL A C 1
ATOM 995 O O . VAL A 1 128 ? 1.030 9.263 -3.961 1.00 91.69 128 VAL A O 1
ATOM 998 N N . ASP A 1 129 ? 0.747 11.240 -5.013 1.00 88.62 129 ASP A N 1
ATOM 999 C CA . ASP A 1 129 ? 1.801 11.048 -5.997 1.00 88.62 129 ASP A CA 1
ATOM 1000 C C . ASP A 1 129 ? 3.208 11.339 -5.438 1.00 88.62 129 ASP A C 1
ATOM 1002 O O . ASP A 1 129 ? 3.417 11.612 -4.249 1.00 88.62 129 ASP A O 1
ATOM 1006 N N . SER A 1 130 ? 4.216 11.253 -6.304 1.00 84.44 130 SER A N 1
ATOM 1007 C CA . SER A 1 130 ? 5.607 11.557 -5.963 1.00 84.44 130 SER A CA 1
ATOM 1008 C C . SER A 1 130 ? 5.846 13.011 -5.537 1.00 84.44 130 SER A C 1
ATOM 1010 O O . SER A 1 130 ? 6.822 13.266 -4.826 1.00 84.44 130 SER A O 1
ATOM 1012 N N . GLU A 1 131 ? 4.974 13.942 -5.933 1.00 84.88 131 GLU A N 1
ATOM 1013 C CA . GLU A 1 131 ? 5.022 15.374 -5.605 1.00 84.88 131 GLU A CA 1
ATOM 1014 C C . GLU A 1 131 ? 4.193 15.733 -4.363 1.00 84.88 131 GLU A C 1
ATOM 1016 O O . GLU A 1 131 ? 4.100 16.902 -3.991 1.00 84.88 131 GLU A O 1
ATOM 1021 N N . LEU A 1 132 ? 3.650 14.725 -3.675 1.00 83.06 132 LEU A N 1
ATOM 1022 C CA . LEU A 1 132 ? 2.781 14.879 -2.513 1.00 83.06 132 LEU A CA 1
ATOM 1023 C C . LEU A 1 132 ? 1.419 15.517 -2.836 1.00 83.06 132 LEU A C 1
ATOM 1025 O O . LEU A 1 132 ? 0.778 16.092 -1.954 1.00 83.06 132 LEU A O 1
ATOM 1029 N N . GLN A 1 133 ? 0.953 15.390 -4.078 1.00 86.88 133 GLN A N 1
ATOM 1030 C CA . GLN A 1 133 ? -0.367 15.846 -4.502 1.00 86.88 133 GLN A CA 1
ATOM 1031 C C . GLN A 1 133 ? -1.367 14.694 -4.547 1.00 86.88 133 GLN A C 1
ATOM 1033 O O . GLN A 1 133 ? -1.016 13.538 -4.783 1.00 86.88 133 GLN A O 1
ATOM 1038 N N . ALA A 1 134 ? -2.640 15.014 -4.306 1.00 88.38 134 ALA A N 1
ATOM 1039 C CA . ALA A 1 134 ? -3.711 14.038 -4.431 1.00 88.38 134 ALA A CA 1
ATOM 1040 C C . ALA A 1 134 ? -3.821 13.572 -5.890 1.00 88.38 134 ALA A C 1
ATOM 1042 O O . ALA A 1 134 ? -4.011 14.384 -6.792 1.00 88.38 134 ALA A O 1
ATOM 1043 N N . SER A 1 135 ? -3.741 12.262 -6.101 1.00 87.31 135 SER A N 1
ATOM 1044 C CA . SER A 1 135 ? -3.851 11.635 -7.416 1.00 87.31 135 SER A CA 1
ATOM 1045 C C . SER A 1 135 ? -4.984 10.618 -7.415 1.00 87.31 135 SER A C 1
ATOM 1047 O O . SER A 1 135 ? -5.156 9.890 -6.438 1.00 87.31 135 SER A O 1
ATOM 1049 N N . SER A 1 136 ? -5.763 10.568 -8.497 1.00 83.25 136 SER A N 1
ATOM 1050 C CA . SER A 1 136 ? -6.807 9.558 -8.730 1.00 83.25 136 SER A CA 1
ATOM 1051 C C . SER A 1 136 ? -6.285 8.292 -9.405 1.00 83.25 136 SER A C 1
ATOM 1053 O O . SER A 1 136 ? -6.957 7.264 -9.378 1.00 83.25 136 SER A O 1
ATOM 1055 N N . ASP A 1 137 ? -5.097 8.356 -10.003 1.00 84.31 137 ASP A N 1
ATOM 1056 C CA . ASP A 1 137 ? -4.648 7.359 -10.980 1.00 84.31 137 ASP A CA 1
ATOM 1057 C C . ASP A 1 137 ? -3.846 6.224 -10.335 1.00 84.31 137 ASP A C 1
A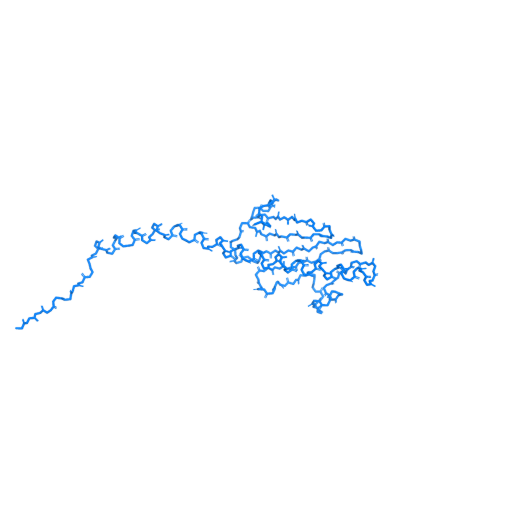TOM 1059 O O . ASP A 1 137 ? -3.527 5.236 -10.976 1.00 84.31 137 ASP A O 1
ATOM 1063 N N . CYS A 1 138 ? -3.531 6.338 -9.046 1.00 87.06 138 CYS A N 1
ATOM 1064 C CA . CYS A 1 138 ? -2.653 5.400 -8.351 1.00 87.06 138 CYS A CA 1
ATOM 1065 C C . CYS A 1 138 ? -3.324 4.115 -7.861 1.00 87.06 138 CYS A C 1
ATOM 1067 O O . CYS A 1 138 ? -2.622 3.165 -7.512 1.00 87.06 138 CYS A O 1
ATOM 1069 N N . TRP A 1 139 ? -4.656 4.105 -7.813 1.00 87.00 139 TRP A N 1
ATOM 1070 C CA . TRP A 1 139 ? -5.478 2.946 -7.455 1.00 87.00 139 TRP A CA 1
ATOM 1071 C C . TRP A 1 139 ? -6.006 2.177 -8.674 1.00 87.00 139 TRP A C 1
ATOM 1073 O O . TRP A 1 139 ? -6.789 1.243 -8.487 1.00 87.00 139 TRP A O 1
ATOM 1083 N N . ASN A 1 140 ? -5.615 2.598 -9.882 1.00 70.69 140 ASN A N 1
ATOM 1084 C CA . ASN A 1 140 ? -5.931 1.958 -11.155 1.00 70.69 140 ASN A CA 1
ATOM 1085 C C . ASN A 1 140 ? -4.659 1.492 -11.872 1.00 70.69 140 ASN A C 1
ATOM 1087 O O . ASN A 1 140 ? -3.542 1.955 -11.515 1.00 70.69 140 ASN A O 1
#

Organism: NCBI:txid2164068

InterPro domains:
  IPR012902 Prokaryotic N-terminal methylation site [TIGR02532] (11-29)
  IPR031982 Type IV pilus non-core minor pilin PilE-like [PF16732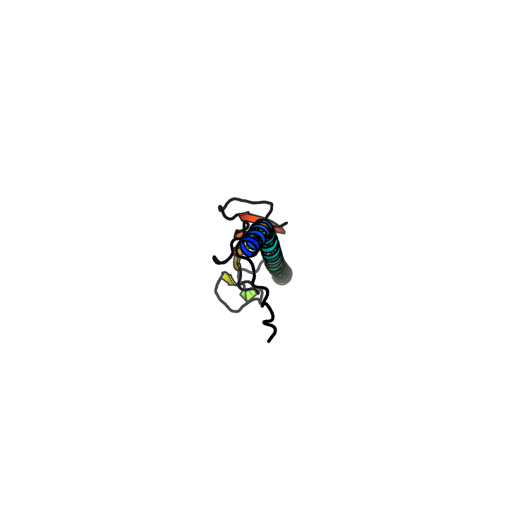] (30-117)
  IPR045584 Pilin-like [SSF54523] (11-112)

Secondary structure (DSSP, 8-state):
-------PPPHHHHHHHHHHHHHHHHHHHHHHHHHHHHHHHHHHHHHHHHHHHHHHHHHHHHSS--SSTTTTTS-S---SEEE-TTSSEEEEEEE-SS-EEEEEEE-TT---SEEEEEEETT--EEEEETTS-B-SGGG-

Radius of gyration: 24.17 Å; chains: 1; bounding box: 68×40×65 Å

Foldseek 3Di:
DDDDDPPDDDPVNVVVVVVVVVVVCVPVVVVVLQVVLLVVLVLVVVVQVVLLVLQVVLCVVPVFGDQAVVSSVNDPDPDQWDARPVSQWIWGWHDDRHKIKIKTAGDPPRPDQWGMWIQMNVRDIWTAGPVRDTDPPSND

pLDDT: mean 88.28, std 10.01, range [42.06, 96.44]

Sequence (140 aa):
MKYAACSGLHLIEMVIVLSLIAILSSIAYPAYSGFVNEARRDEVGLELFQIALAQEQYRVRYGQYALSWYELGITNSASSVLNSNSGLYQLELNASESNYTVSATQIANGFSPCKQLHLNHQMLRTSVDSELQASSDCWN